Protein AF-A0A9N9FCR1-F1 (afdb_monomer_lite)

Sequence (102 aa):
MQITNCYILNVRKIVNKKIKFETTISVAKTNIQVAIKEGVMSELTEIYTSLSISNPEYYKPRGHPSKHLKSLAEKSNVQQISSSSKTCSYCLEKGHNIRECK

Radius of gyration: 29.65 Å; chains: 1; bounding box: 46×60×70 Å

Structure (mmCIF, N/CA/C/O backbone):
data_AF-A0A9N9FCR1-F1
#
_entry.id   AF-A0A9N9FCR1-F1
#
loop_
_atom_site.group_PDB
_atom_site.id
_atom_site.type_symbol
_atom_site.label_atom_id
_atom_site.label_alt_id
_atom_site.label_comp_id
_atom_site.label_asym_id
_atom_site.label_entity_id
_atom_site.label_seq_id
_atom_site.pdbx_PDB_ins_code
_atom_site.Cartn_x
_atom_site.Cartn_y
_atom_site.Cartn_z
_atom_site.occupancy
_atom_site.B_iso_or_equiv
_atom_site.auth_seq_id
_atom_site.auth_comp_id
_atom_site.auth_asym_id
_atom_site.auth_atom_id
_atom_site.pdbx_PDB_model_num
ATOM 1 N N . MET A 1 1 ? 9.702 -18.249 -35.690 1.00 54.41 1 MET A N 1
ATOM 2 C CA . MET A 1 1 ? 8.761 -17.261 -35.108 1.00 54.41 1 MET A CA 1
ATOM 3 C C . MET A 1 1 ? 8.280 -17.699 -33.709 1.00 54.41 1 MET A C 1
ATOM 5 O O . MET A 1 1 ? 7.093 -17.888 -33.502 1.00 54.41 1 MET A O 1
ATOM 9 N N . GLN A 1 2 ? 9.187 -17.912 -32.743 1.00 63.16 2 GLN A N 1
ATOM 10 C CA . GLN A 1 2 ? 8.843 -18.400 -31.383 1.00 63.16 2 GLN A CA 1
ATOM 11 C C . GLN A 1 2 ? 9.426 -17.525 -30.252 1.00 63.16 2 GLN A C 1
ATOM 13 O O . GLN A 1 2 ? 8.857 -17.447 -29.166 1.00 63.16 2 GLN A O 1
ATOM 18 N N . ILE A 1 3 ? 10.520 -16.806 -30.521 1.00 61.88 3 ILE A N 1
ATOM 19 C CA . ILE A 1 3 ? 11.262 -16.003 -29.533 1.00 61.88 3 ILE A CA 1
ATOM 20 C C . ILE A 1 3 ? 10.425 -14.829 -28.997 1.00 61.88 3 ILE A C 1
ATOM 22 O O . ILE A 1 3 ? 10.406 -14.578 -27.794 1.00 61.88 3 ILE A O 1
ATOM 26 N N . THR A 1 4 ? 9.670 -14.153 -29.867 1.00 64.62 4 THR A N 1
ATOM 27 C CA . THR A 1 4 ? 8.798 -13.025 -29.500 1.00 64.62 4 THR A CA 1
ATOM 28 C C . THR A 1 4 ? 7.707 -13.425 -28.509 1.00 64.62 4 THR A C 1
ATOM 30 O O . THR A 1 4 ? 7.418 -12.677 -27.581 1.00 64.62 4 THR A O 1
ATOM 33 N N . ASN A 1 5 ? 7.148 -14.629 -28.643 1.00 74.94 5 ASN A N 1
ATOM 34 C CA . ASN A 1 5 ? 6.089 -15.109 -27.756 1.00 74.94 5 ASN A CA 1
ATOM 35 C C . ASN A 1 5 ? 6.642 -15.470 -26.362 1.00 74.94 5 ASN A C 1
ATOM 37 O O . ASN A 1 5 ? 6.063 -15.098 -25.343 1.00 74.94 5 ASN A O 1
ATOM 41 N N . CYS A 1 6 ? 7.822 -16.100 -26.305 1.00 76.88 6 CYS A N 1
ATOM 42 C CA . CYS A 1 6 ? 8.521 -16.392 -25.048 1.00 76.88 6 CYS A CA 1
ATOM 43 C C . CYS A 1 6 ? 8.880 -15.108 -24.273 1.00 76.88 6 CYS A C 1
ATOM 45 O O . CYS A 1 6 ? 8.637 -15.011 -23.067 1.00 76.88 6 CYS A O 1
ATOM 47 N N . TYR A 1 7 ? 9.382 -14.085 -24.975 1.00 84.12 7 TYR A N 1
ATOM 48 C CA . TYR A 1 7 ? 9.692 -12.784 -24.379 1.00 84.12 7 TYR A CA 1
ATOM 49 C C . TYR A 1 7 ? 8.447 -12.114 -23.775 1.00 84.12 7 TYR A C 1
ATOM 51 O O . TYR A 1 7 ? 8.468 -11.706 -22.613 1.00 84.12 7 TYR A O 1
ATOM 59 N N . ILE A 1 8 ? 7.334 -12.076 -24.517 1.00 90.06 8 ILE A N 1
ATOM 60 C CA . ILE A 1 8 ? 6.069 -11.489 -24.046 1.00 90.06 8 ILE A CA 1
ATOM 61 C C . ILE A 1 8 ? 5.542 -12.217 -22.800 1.00 90.06 8 ILE A C 1
ATOM 63 O O . ILE A 1 8 ? 5.100 -11.570 -21.846 1.00 90.06 8 ILE A O 1
ATOM 67 N N . LEU A 1 9 ? 5.614 -13.551 -22.768 1.00 89.94 9 LEU A N 1
ATOM 68 C CA . LEU A 1 9 ? 5.181 -14.343 -21.612 1.00 89.94 9 LEU A CA 1
ATOM 69 C C . LEU A 1 9 ? 6.030 -14.058 -20.363 1.00 89.94 9 LEU A C 1
ATOM 71 O O . LEU A 1 9 ? 5.476 -13.912 -19.270 1.00 89.94 9 LEU A O 1
ATOM 75 N N . ASN A 1 10 ? 7.349 -13.912 -20.515 1.00 91.81 10 ASN A N 1
ATOM 76 C CA . ASN A 1 10 ? 8.239 -13.555 -19.407 1.00 91.81 10 ASN A CA 1
ATOM 77 C C . ASN A 1 10 ? 7.958 -12.147 -18.870 1.00 91.81 10 ASN A C 1
ATOM 79 O O . ASN A 1 10 ? 7.835 -11.972 -17.655 1.00 91.81 10 ASN A O 1
ATOM 83 N N . VAL A 1 11 ? 7.779 -11.162 -19.756 1.00 90.56 11 VAL A N 1
ATOM 84 C CA . VAL A 1 11 ? 7.414 -9.792 -19.362 1.00 90.56 11 VAL A CA 1
ATOM 85 C C . VAL A 1 11 ? 6.084 -9.790 -18.606 1.00 90.56 11 VAL A C 1
ATOM 87 O O . VAL A 1 11 ? 5.998 -9.231 -17.511 1.00 90.56 11 VAL A O 1
ATOM 90 N N . ARG A 1 12 ? 5.064 -10.492 -19.117 1.00 94.69 12 ARG A N 1
ATOM 91 C CA . ARG A 1 12 ? 3.758 -10.615 -18.450 1.00 94.69 12 ARG A CA 1
ATOM 92 C C . ARG A 1 12 ? 3.885 -11.238 -17.058 1.00 94.69 12 ARG A C 1
ATOM 94 O O . ARG A 1 12 ? 3.268 -10.754 -16.113 1.00 94.69 12 ARG A O 1
ATOM 101 N N . LYS A 1 13 ? 4.703 -12.282 -16.906 1.00 94.88 13 LYS A N 1
ATOM 102 C CA . LYS A 1 13 ? 4.934 -12.942 -15.612 1.00 94.88 13 LYS A CA 1
ATOM 103 C C . LYS A 1 13 ? 5.562 -11.991 -14.586 1.00 94.88 13 LYS A C 1
ATOM 105 O O . LYS A 1 13 ? 5.141 -11.987 -13.429 1.00 94.88 13 LYS A O 1
ATOM 110 N N . ILE A 1 14 ? 6.527 -11.172 -15.007 1.00 96.06 14 ILE A N 1
ATOM 111 C CA . ILE A 1 14 ? 7.179 -10.169 -14.148 1.00 96.06 14 ILE A CA 1
ATOM 112 C C . ILE A 1 14 ? 6.179 -9.089 -13.726 1.00 96.06 14 ILE A C 1
ATOM 114 O O . ILE A 1 14 ? 6.057 -8.804 -12.533 1.00 96.06 14 ILE A O 1
ATOM 118 N N . VAL A 1 15 ? 5.425 -8.537 -14.680 1.00 96.06 15 VAL A N 1
ATOM 119 C CA . VAL A 1 15 ? 4.409 -7.508 -14.411 1.00 96.06 15 VAL A CA 1
ATOM 120 C C . VAL A 1 15 ? 3.343 -8.036 -13.452 1.00 96.06 15 VAL A C 1
ATOM 122 O O . VAL A 1 15 ? 3.062 -7.393 -12.444 1.00 96.06 15 VAL A O 1
ATOM 125 N N . ASN A 1 16 ? 2.826 -9.245 -13.679 1.00 96.06 16 ASN A N 1
ATOM 126 C CA . ASN A 1 16 ? 1.828 -9.855 -12.798 1.00 96.06 16 ASN A CA 1
ATOM 127 C C . ASN A 1 16 ? 2.354 -10.056 -11.371 1.00 96.06 16 ASN A C 1
ATOM 129 O O . ASN A 1 16 ? 1.627 -9.824 -10.404 1.00 96.06 16 ASN A O 1
ATOM 133 N N . LYS A 1 17 ? 3.623 -10.461 -11.218 1.00 96.62 17 LYS A N 1
ATOM 134 C CA . LYS A 1 17 ? 4.250 -10.596 -9.896 1.00 96.62 17 LYS A CA 1
ATOM 135 C C . LYS A 1 17 ? 4.358 -9.242 -9.189 1.00 96.62 17 LYS A C 1
ATOM 137 O O . LYS A 1 17 ? 4.071 -9.173 -7.995 1.00 96.62 17 LYS A O 1
ATOM 142 N N . LYS A 1 18 ? 4.734 -8.186 -9.918 1.00 96.31 18 LYS A N 1
ATOM 143 C CA . LYS A 1 18 ? 4.811 -6.819 -9.385 1.00 96.31 18 LYS A CA 1
ATOM 144 C C . LYS A 1 18 ? 3.438 -6.315 -8.937 1.00 96.31 18 LYS A C 1
ATOM 146 O O . LYS A 1 18 ? 3.311 -5.896 -7.793 1.00 96.31 18 LYS A O 1
ATOM 151 N N . ILE A 1 19 ? 2.419 -6.450 -9.789 1.00 96.06 19 ILE A N 1
ATOM 152 C CA . ILE A 1 19 ? 1.039 -6.056 -9.469 1.00 96.06 19 ILE A CA 1
ATOM 153 C C . ILE A 1 19 ? 0.570 -6.773 -8.203 1.00 96.06 19 ILE A C 1
ATOM 155 O O . ILE A 1 19 ? 0.136 -6.121 -7.262 1.00 96.06 19 ILE A O 1
ATOM 159 N N . LYS A 1 20 ? 0.732 -8.103 -8.129 1.00 96.56 20 LYS A N 1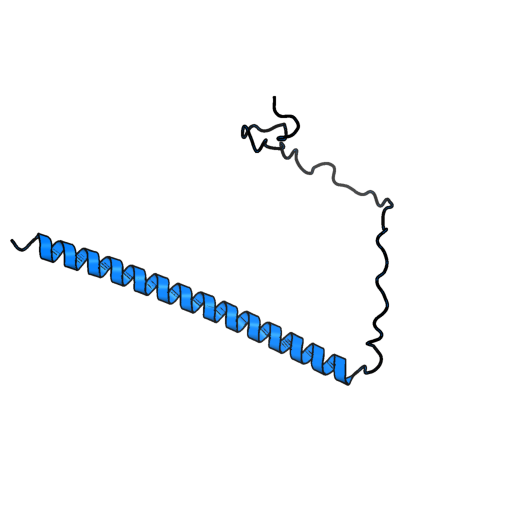
ATOM 160 C CA . LYS A 1 20 ? 0.328 -8.882 -6.949 1.00 96.56 20 LYS A CA 1
ATOM 161 C C . LYS A 1 20 ? 0.987 -8.364 -5.669 1.00 96.56 20 LYS A C 1
ATOM 163 O O . LYS A 1 20 ? 0.317 -8.238 -4.652 1.00 96.56 20 LYS A O 1
ATOM 168 N N . PHE A 1 21 ? 2.285 -8.073 -5.712 1.00 96.44 21 PHE A N 1
ATOM 169 C CA . PHE A 1 21 ? 3.015 -7.552 -4.558 1.00 96.44 21 PHE A CA 1
ATOM 170 C C . PHE A 1 21 ? 2.511 -6.168 -4.127 1.00 96.44 21 PHE A C 1
ATOM 172 O O . PHE A 1 21 ? 2.226 -5.965 -2.948 1.00 96.44 21 PHE A O 1
ATOM 179 N N . GLU A 1 22 ? 2.348 -5.244 -5.075 1.00 95.12 22 GLU A N 1
ATOM 180 C CA . GLU A 1 22 ? 1.834 -3.897 -4.801 1.00 95.12 22 GLU A CA 1
ATOM 181 C C . GLU A 1 22 ? 0.409 -3.940 -4.232 1.00 95.12 22 GLU A C 1
ATOM 183 O O . GLU A 1 22 ? 0.125 -3.261 -3.243 1.00 95.12 22 GLU A O 1
ATOM 188 N N . THR A 1 23 ? -0.465 -4.793 -4.779 1.00 97.06 23 THR A N 1
ATOM 189 C CA . THR A 1 23 ? -1.819 -5.006 -4.250 1.00 97.06 23 THR A CA 1
ATOM 190 C C . THR A 1 23 ? -1.783 -5.534 -2.817 1.00 97.06 23 THR A C 1
ATOM 192 O O . THR A 1 23 ? -2.466 -4.984 -1.955 1.00 97.06 23 THR A O 1
ATOM 195 N N . THR A 1 24 ? -0.961 -6.548 -2.525 1.00 95.56 24 THR A N 1
ATOM 196 C CA . THR A 1 24 ? -0.849 -7.100 -1.165 1.00 95.56 24 THR A CA 1
ATOM 197 C C . THR A 1 24 ? -0.375 -6.050 -0.160 1.00 95.56 24 THR A C 1
ATOM 199 O O . THR A 1 24 ? -0.937 -5.954 0.929 1.00 95.56 24 THR A O 1
ATOM 202 N N . ILE A 1 25 ? 0.622 -5.232 -0.515 1.00 96.19 25 ILE A N 1
ATOM 203 C CA . ILE A 1 25 ? 1.097 -4.146 0.357 1.00 96.19 25 ILE A CA 1
ATOM 204 C C . ILE A 1 25 ? 0.009 -3.099 0.577 1.00 96.19 25 ILE A C 1
ATOM 206 O O . ILE A 1 25 ? -0.175 -2.640 1.704 1.00 96.19 25 ILE A O 1
ATOM 210 N N . SER A 1 26 ? -0.706 -2.720 -0.484 1.00 95.12 26 SER A N 1
ATOM 211 C CA . SER A 1 26 ? -1.794 -1.747 -0.398 1.00 95.12 26 SER A CA 1
ATOM 212 C C . SER A 1 26 ? -2.866 -2.210 0.593 1.00 95.12 26 SER A C 1
ATOM 214 O O . SER A 1 26 ? -3.186 -1.473 1.525 1.00 95.12 26 SER A O 1
ATOM 216 N N . VAL A 1 27 ? -3.312 -3.465 0.473 1.00 94.88 27 VAL A N 1
ATOM 217 C CA . VAL A 1 27 ? -4.290 -4.078 1.386 1.00 94.88 27 VAL A CA 1
ATOM 218 C C . VAL A 1 27 ? -3.753 -4.173 2.817 1.00 94.88 27 VAL A C 1
ATOM 220 O O . VAL A 1 27 ? -4.451 -3.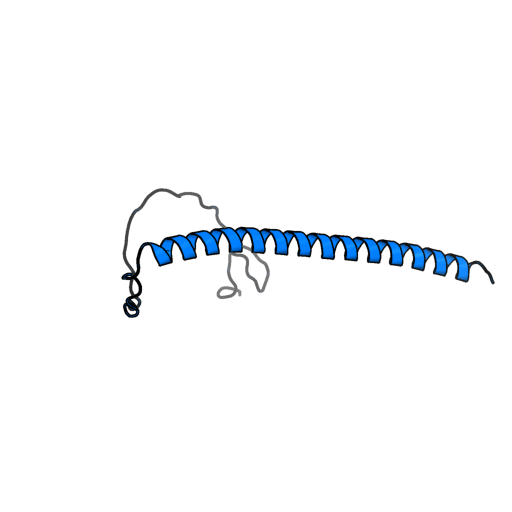833 3.770 1.00 94.88 27 VAL A O 1
ATOM 223 N N . ALA A 1 28 ? -2.498 -4.591 3.005 1.00 93.75 28 ALA A N 1
ATOM 224 C CA . ALA A 1 28 ? -1.901 -4.658 4.339 1.00 93.75 28 ALA A CA 1
ATOM 225 C C . ALA A 1 28 ? -1.861 -3.275 5.011 1.00 93.75 28 ALA A C 1
ATOM 227 O O . ALA A 1 28 ? -2.221 -3.135 6.180 1.00 93.75 28 ALA A O 1
ATOM 228 N N . LYS A 1 29 ? -1.491 -2.232 4.259 1.00 95.00 29 LYS A N 1
ATOM 229 C CA . LYS A 1 29 ? -1.462 -0.850 4.746 1.00 95.00 29 LYS A CA 1
ATOM 230 C C . LYS A 1 29 ? -2.853 -0.362 5.146 1.00 95.00 29 LYS A C 1
ATOM 232 O O . LYS A 1 29 ? -2.982 0.257 6.201 1.00 95.00 29 LYS A O 1
ATOM 237 N N . THR A 1 30 ? -3.879 -0.637 4.339 1.00 92.81 30 THR A N 1
ATOM 238 C CA . THR A 1 30 ? -5.257 -0.253 4.681 1.00 92.81 30 THR A CA 1
ATOM 239 C C . THR A 1 30 ? -5.750 -0.992 5.915 1.00 92.81 30 THR A C 1
ATOM 241 O O . THR A 1 30 ? -6.328 -0.360 6.790 1.00 92.81 30 THR A O 1
ATOM 244 N N . ASN A 1 31 ? -5.456 -2.288 6.048 1.00 88.81 31 ASN A N 1
ATOM 245 C CA . ASN A 1 31 ? -5.873 -3.075 7.211 1.00 88.81 31 ASN A CA 1
ATOM 246 C C . ASN A 1 31 ? -5.232 -2.561 8.507 1.00 88.81 31 ASN A C 1
ATOM 248 O O . ASN A 1 31 ? -5.917 -2.428 9.515 1.00 88.81 31 ASN A O 1
ATOM 252 N N . ILE A 1 32 ? -3.945 -2.193 8.471 1.00 91.12 32 ILE A N 1
ATOM 253 C CA . ILE A 1 32 ? -3.262 -1.568 9.616 1.00 91.12 32 ILE A CA 1
ATOM 254 C C . ILE A 1 32 ? -3.902 -0.214 9.954 1.00 91.12 32 ILE A C 1
ATOM 256 O O . ILE A 1 32 ? -4.161 0.072 11.119 1.00 91.12 32 ILE A O 1
ATOM 260 N N . GLN A 1 33 ? -4.192 0.618 8.949 1.00 85.00 33 GLN A N 1
ATOM 261 C CA . GLN A 1 33 ? -4.850 1.911 9.166 1.00 85.00 33 GLN A CA 1
ATOM 262 C C . GLN A 1 33 ? -6.255 1.766 9.765 1.00 85.00 33 GLN A C 1
ATOM 264 O O . GLN A 1 33 ? -6.632 2.582 10.604 1.00 85.00 33 GLN A O 1
ATOM 269 N N . VAL A 1 34 ? -7.017 0.755 9.340 1.00 88.50 34 VAL A N 1
ATOM 270 C CA . VAL A 1 34 ? -8.341 0.437 9.889 1.00 88.50 34 VAL A CA 1
ATOM 271 C C . VAL A 1 34 ? -8.213 -0.026 11.337 1.00 88.50 34 VAL A C 1
ATOM 273 O O . VAL A 1 34 ? -8.823 0.594 12.198 1.00 88.50 34 VAL A O 1
ATOM 276 N N . ALA A 1 35 ? -7.340 -0.993 11.629 1.00 85.00 35 ALA A N 1
ATOM 277 C CA . ALA A 1 35 ? -7.134 -1.496 12.989 1.00 85.00 35 ALA A CA 1
ATOM 278 C C . ALA A 1 35 ? -6.699 -0.392 13.973 1.00 85.00 35 ALA A C 1
ATOM 280 O O . ALA A 1 35 ? -7.204 -0.323 15.090 1.00 85.00 35 ALA A O 1
ATOM 281 N N . ILE A 1 36 ? -5.809 0.517 13.550 1.00 85.94 36 ILE A N 1
ATOM 282 C CA . ILE A 1 36 ? -5.405 1.676 14.364 1.00 85.94 36 ILE A CA 1
ATOM 283 C C . ILE A 1 36 ? -6.599 2.603 14.619 1.00 85.94 36 ILE A C 1
ATOM 285 O O . ILE A 1 36 ? -6.811 3.035 15.749 1.00 85.94 36 ILE A O 1
ATOM 289 N N . LYS A 1 37 ? -7.388 2.922 13.584 1.00 89.25 37 LYS A N 1
ATOM 290 C CA . LYS A 1 37 ? -8.568 3.784 13.736 1.00 89.25 37 LYS A CA 1
ATOM 291 C C . LYS A 1 37 ? -9.629 3.148 14.627 1.00 89.25 37 LYS A C 1
ATOM 293 O O . LYS A 1 37 ? -10.199 3.858 15.443 1.00 89.25 37 LYS A O 1
ATOM 298 N N . GLU A 1 38 ? -9.888 1.853 14.483 1.00 84.56 38 GLU A N 1
ATOM 299 C CA . GLU A 1 38 ? -10.857 1.115 15.297 1.00 84.56 38 GLU A CA 1
ATOM 300 C C . GLU A 1 38 ? -10.416 1.025 16.760 1.00 84.56 38 GLU A C 1
ATOM 302 O O . GLU A 1 38 ? -11.229 1.292 17.641 1.00 84.56 38 GLU A O 1
ATOM 307 N N . GLY A 1 39 ? -9.134 0.755 17.033 1.00 79.00 39 GLY A N 1
ATOM 308 C CA . GLY A 1 39 ? -8.592 0.760 18.397 1.00 79.00 39 GLY A CA 1
ATOM 309 C C . GLY A 1 39 ? -8.708 2.129 19.074 1.00 79.00 39 GLY A C 1
ATOM 310 O O . GLY A 1 39 ? -9.233 2.233 20.180 1.00 79.00 39 GLY A O 1
ATOM 311 N N . VAL A 1 40 ? -8.323 3.200 18.373 1.00 77.12 40 VAL A N 1
ATOM 312 C CA . VAL A 1 40 ? -8.449 4.578 18.884 1.00 77.12 40 VAL A CA 1
ATOM 313 C C . VAL A 1 40 ? -9.918 4.989 19.042 1.00 77.12 40 VAL A C 1
ATOM 315 O O . VAL A 1 40 ? -10.270 5.673 20.000 1.00 77.12 40 VAL A O 1
ATOM 318 N N . MET A 1 41 ? -10.796 4.571 18.125 1.00 74.50 41 MET A N 1
ATOM 319 C CA . MET A 1 41 ? -12.232 4.840 18.223 1.00 74.50 41 MET A CA 1
ATOM 320 C C . MET A 1 41 ? -12.861 4.098 19.404 1.00 74.50 41 MET A C 1
ATOM 322 O O . MET A 1 41 ? -13.696 4.678 20.091 1.00 74.50 41 MET A O 1
ATOM 326 N N . SER A 1 42 ? -12.454 2.854 19.663 1.00 74.44 42 SER A N 1
ATOM 327 C CA . SER A 1 42 ? -12.898 2.056 20.811 1.00 74.44 42 SER A CA 1
ATOM 328 C C . SER A 1 42 ? -12.541 2.744 22.128 1.00 74.44 42 SER A C 1
ATOM 330 O O . SER A 1 42 ? -13.431 2.995 22.937 1.00 74.44 42 SER A O 1
ATOM 332 N N . GLU A 1 43 ? -11.274 3.131 22.306 1.00 73.81 43 GLU A N 1
ATOM 333 C CA . GLU A 1 43 ? -10.811 3.838 23.509 1.00 73.81 43 GLU A CA 1
ATOM 334 C C . GLU A 1 43 ? -11.528 5.183 23.690 1.00 73.81 43 GLU A C 1
ATOM 336 O O . GLU A 1 43 ? -12.026 5.488 24.774 1.00 73.81 43 GLU A O 1
ATOM 341 N N . LEU A 1 44 ? -11.651 5.983 22.625 1.00 74.75 44 LEU A N 1
ATOM 342 C CA . LEU A 1 44 ? -12.361 7.263 22.697 1.00 74.75 44 LEU A CA 1
ATOM 343 C C . LEU A 1 44 ? -13.855 7.090 22.981 1.00 74.75 44 LEU A C 1
ATOM 345 O O . LEU A 1 44 ? -14.422 7.902 23.708 1.00 74.75 44 LEU A O 1
ATOM 349 N N . THR A 1 45 ? -14.498 6.055 22.441 1.00 76.12 45 THR A N 1
ATOM 350 C CA . THR A 1 45 ? -15.922 5.776 22.682 1.00 76.12 45 THR A CA 1
ATOM 351 C C . THR A 1 45 ? -16.146 5.326 24.121 1.00 76.12 45 THR A C 1
ATOM 353 O O . THR A 1 45 ? -17.094 5.782 24.758 1.00 76.12 45 THR A O 1
ATOM 356 N N . GLU A 1 46 ? -15.266 4.489 24.667 1.00 78.94 46 GLU A N 1
ATOM 357 C CA . GLU A 1 46 ? -15.317 4.054 26.066 1.00 78.94 46 GLU A CA 1
ATOM 358 C C . GLU A 1 46 ? -15.108 5.234 27.031 1.00 78.94 46 GLU A C 1
ATOM 360 O O . GLU A 1 46 ? -15.891 5.430 27.969 1.00 78.94 46 GLU A O 1
ATOM 365 N N . ILE A 1 47 ? -14.131 6.101 26.748 1.00 78.69 47 ILE A N 1
ATOM 366 C CA . ILE A 1 47 ? -13.899 7.33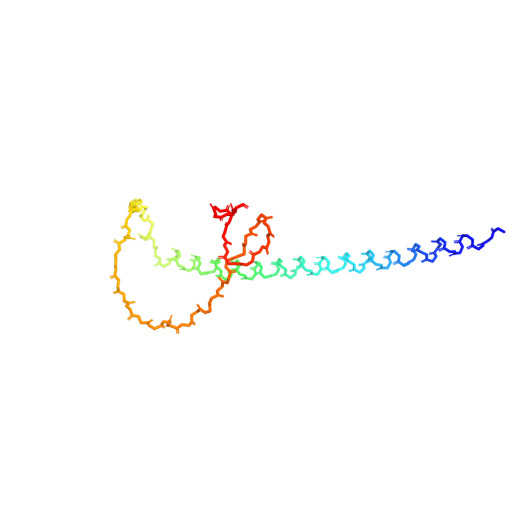9 27.509 1.00 78.69 47 ILE A CA 1
ATOM 367 C C . ILE A 1 47 ? -15.100 8.288 27.390 1.00 78.69 47 ILE A C 1
ATOM 369 O O . ILE A 1 47 ? -15.569 8.832 28.388 1.00 78.69 47 ILE A O 1
ATOM 373 N N . TYR A 1 48 ? -15.643 8.484 26.188 1.00 77.44 48 TYR A N 1
ATOM 374 C CA . TYR A 1 48 ? -16.782 9.377 25.977 1.00 77.44 48 TYR A CA 1
ATOM 375 C C . TYR A 1 48 ? -18.047 8.864 26.676 1.00 77.44 48 TYR A C 1
ATOM 377 O O . TYR A 1 48 ? -18.776 9.642 27.291 1.00 77.44 48 TYR A O 1
ATOM 385 N N . THR A 1 49 ? -18.291 7.554 26.632 1.00 78.12 49 THR A N 1
ATOM 386 C CA . THR A 1 49 ? -19.456 6.922 27.266 1.00 78.12 49 THR A CA 1
ATOM 387 C C . THR A 1 49 ? -19.347 6.974 28.789 1.00 78.12 49 THR A C 1
ATOM 389 O O . THR A 1 49 ? -20.300 7.378 29.456 1.00 78.12 49 THR A O 1
ATOM 392 N N . SER A 1 50 ? -18.175 6.658 29.350 1.00 74.44 50 SER A N 1
ATOM 393 C CA . SER A 1 50 ? -17.932 6.757 30.796 1.00 74.44 50 SER A CA 1
ATOM 394 C C . SER A 1 50 ? -18.050 8.197 31.310 1.00 74.44 50 SER A C 1
ATOM 396 O O . SER A 1 50 ? -18.683 8.432 32.343 1.00 74.44 50 SER A O 1
ATOM 398 N N . LEU A 1 51 ? -17.539 9.183 30.567 1.00 69.38 51 LEU A N 1
ATOM 399 C CA . LEU A 1 51 ? -17.652 10.598 30.931 1.00 69.38 51 LEU A CA 1
ATOM 400 C C . LEU A 1 51 ? -19.096 11.119 30.826 1.00 69.38 51 LEU A C 1
ATOM 402 O O . LEU A 1 51 ? -19.538 11.879 31.687 1.00 69.38 51 LEU A O 1
ATO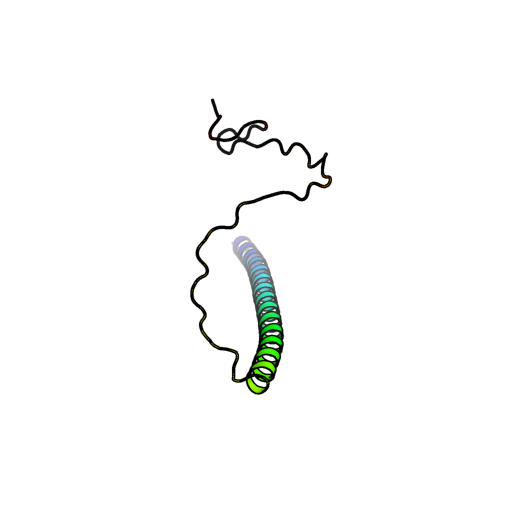M 406 N N . SER A 1 52 ? -19.847 10.676 29.812 1.00 63.41 52 SER A N 1
ATOM 407 C CA . SER A 1 52 ? -21.246 11.075 29.591 1.00 63.41 52 SER A CA 1
ATOM 408 C C . SER A 1 52 ? -22.192 10.550 30.674 1.00 63.41 52 SER A C 1
ATOM 410 O O . SER A 1 52 ? -23.125 11.249 31.059 1.00 63.41 52 SER A O 1
ATOM 412 N N . ILE A 1 53 ? -21.941 9.347 31.203 1.00 64.12 53 ILE A N 1
ATOM 413 C CA . ILE A 1 53 ? -22.727 8.771 32.310 1.00 64.12 53 ILE A CA 1
ATOM 414 C C . ILE A 1 53 ? -22.401 9.472 33.640 1.00 64.12 53 ILE A C 1
ATOM 416 O O . ILE A 1 53 ? -23.265 9.602 34.504 1.00 64.12 53 ILE A O 1
ATOM 420 N N . SER A 1 54 ? -21.166 9.957 33.794 1.00 62.75 54 SER A N 1
ATOM 421 C CA . SER A 1 54 ? -20.678 10.535 35.052 1.00 62.75 54 SER A CA 1
ATOM 422 C C . SER A 1 54 ? -21.028 12.015 35.243 1.00 62.75 54 SER A C 1
ATOM 424 O O . SER A 1 54 ? -20.935 12.510 36.365 1.00 62.75 54 SER A O 1
ATOM 426 N N . ASN A 1 55 ? -21.387 12.753 34.182 1.00 57.09 55 ASN A N 1
ATOM 427 C CA . ASN A 1 55 ? -21.587 14.204 34.272 1.00 57.09 55 ASN A CA 1
ATOM 428 C C . ASN A 1 55 ? -22.674 14.745 33.312 1.00 57.09 55 ASN A C 1
ATOM 430 O O . ASN A 1 55 ? -22.350 15.245 32.230 1.00 57.09 55 ASN A O 1
ATOM 434 N N . PRO A 1 56 ? -23.966 14.703 33.693 1.00 56.34 56 PRO A N 1
ATOM 435 C CA . PRO A 1 56 ? -25.064 15.169 32.840 1.00 56.34 56 PRO A CA 1
ATOM 436 C C . PRO A 1 56 ? -25.162 16.703 32.704 1.00 56.34 56 PRO A C 1
ATOM 438 O O . PRO A 1 56 ? -25.914 17.190 31.863 1.00 56.34 56 PRO A O 1
ATOM 441 N N . GLU A 1 57 ? -24.416 17.492 33.488 1.00 54.75 57 GLU A N 1
ATOM 442 C CA . GLU A 1 57 ? -24.571 18.959 33.548 1.00 54.75 57 GLU A CA 1
ATOM 443 C C . GLU A 1 57 ? -23.602 19.772 32.668 1.00 54.75 57 GLU A C 1
ATOM 445 O O . GLU A 1 57 ? -23.692 21.004 32.628 1.00 54.75 57 GLU A O 1
ATOM 450 N N . TYR A 1 58 ? -22.670 19.142 31.944 1.00 54.25 58 TYR A N 1
ATOM 451 C CA . TYR A 1 58 ? -21.560 19.898 31.342 1.00 54.25 58 TYR A CA 1
ATOM 452 C C . TYR A 1 58 ? -21.795 20.437 29.919 1.00 54.25 58 TYR A C 1
ATOM 454 O O . TYR A 1 58 ? -20.958 21.184 29.411 1.00 54.25 58 TYR A O 1
ATOM 462 N N . TYR A 1 59 ? -22.926 20.151 29.264 1.00 55.09 59 TYR A N 1
ATOM 463 C CA . TYR A 1 59 ? -23.228 20.736 27.948 1.00 55.09 59 TYR A CA 1
ATOM 464 C C . TYR A 1 59 ? -24.066 22.018 28.065 1.00 55.09 59 TYR A C 1
ATOM 466 O O . TYR A 1 59 ? -25.243 22.071 27.719 1.00 55.09 59 TYR A O 1
ATOM 474 N N . LYS A 1 60 ? -23.431 23.099 28.531 1.00 58.66 60 LYS A N 1
ATOM 475 C CA . LYS A 1 60 ? -23.896 24.465 28.243 1.00 58.66 60 LYS A CA 1
ATOM 476 C C . LYS A 1 60 ? -23.098 24.978 27.042 1.00 58.66 60 LYS A C 1
ATOM 478 O O . LYS A 1 60 ? -21.893 25.177 27.205 1.00 58.66 60 LYS A O 1
ATOM 483 N N . PRO A 1 61 ? -23.699 25.231 25.863 1.00 50.06 61 PRO A N 1
ATOM 484 C CA . PRO A 1 61 ? -22.984 25.894 24.780 1.00 50.06 61 PRO A CA 1
ATOM 485 C C . PRO A 1 61 ? -22.711 27.336 25.217 1.00 50.06 61 PRO A C 1
ATOM 487 O O . PRO A 1 61 ? -23.563 28.218 25.119 1.00 50.06 61 PRO A O 1
ATOM 490 N N . ARG A 1 62 ? -21.528 27.573 25.787 1.00 46.25 62 ARG A N 1
ATOM 491 C CA . ARG A 1 62 ? -21.054 28.924 26.081 1.00 46.25 62 ARG A CA 1
ATOM 492 C C . ARG A 1 62 ? -20.511 29.514 24.786 1.00 46.25 62 ARG A C 1
ATOM 494 O O . ARG A 1 62 ? -19.685 28.900 24.118 1.00 46.25 62 ARG A O 1
ATOM 501 N N . GLY A 1 63 ? -21.048 30.680 24.436 1.00 55.94 63 GLY A N 1
ATOM 502 C CA . GLY A 1 63 ? -20.784 31.397 23.195 1.00 55.94 63 GLY A CA 1
ATOM 503 C C . GLY A 1 63 ? -19.302 31.637 22.901 1.00 55.94 63 GLY A C 1
ATOM 504 O O . GLY A 1 63 ? -18.436 31.551 23.767 1.00 55.94 63 GLY A O 1
ATOM 505 N N . HIS A 1 64 ? -19.040 31.949 21.635 1.00 59.44 64 HIS A N 1
ATOM 506 C CA . HIS A 1 64 ? -17.722 32.229 21.077 1.00 59.44 64 HIS A CA 1
ATOM 507 C C . HIS A 1 64 ? -16.971 33.301 21.892 1.00 59.44 64 HIS A C 1
ATOM 509 O O . HIS A 1 64 ? -17.403 34.456 21.912 1.00 59.44 64 HIS A O 1
ATOM 515 N N . PRO A 1 65 ? -15.815 32.984 22.506 1.00 54.06 65 PRO A N 1
ATOM 516 C CA . PRO A 1 65 ? -14.910 34.018 22.978 1.00 54.06 65 PRO A CA 1
ATOM 517 C C . PRO A 1 65 ? -14.285 34.679 21.748 1.00 54.06 65 PRO A C 1
ATOM 519 O O . PRO A 1 65 ? -13.569 34.036 20.976 1.00 54.06 65 PRO A O 1
ATOM 522 N N . SER A 1 66 ? -14.627 35.949 21.536 1.00 59.22 66 SER A N 1
ATOM 523 C CA . SER A 1 66 ? -14.126 36.761 20.431 1.00 59.22 66 SER A CA 1
ATOM 524 C C . SER A 1 66 ? -12.604 36.921 20.496 1.00 59.22 66 SER A C 1
ATOM 526 O O . SER A 1 66 ? -11.998 37.026 21.562 1.00 59.22 66 SER A O 1
ATOM 528 N N . LYS A 1 67 ? -12.003 36.930 19.306 1.00 59.22 67 LYS A N 1
ATOM 529 C CA . LYS A 1 67 ? -10.57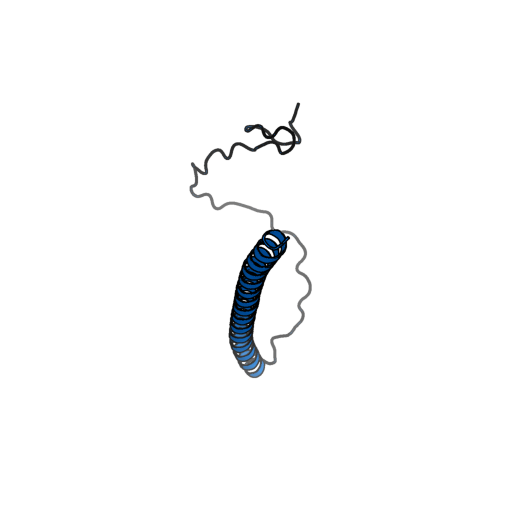6 37.039 19.001 1.00 59.22 67 LYS A CA 1
ATOM 530 C C . LYS A 1 67 ? -9.953 38.263 19.678 1.00 59.22 67 LYS A C 1
ATOM 532 O O . LYS A 1 67 ? -10.201 39.361 19.212 1.00 59.22 67 LYS A O 1
ATOM 537 N N . HIS A 1 68 ? -9.092 38.088 20.676 1.00 55.69 68 HIS A N 1
ATOM 538 C CA . HIS A 1 68 ? -7.913 38.941 20.890 1.00 55.69 68 HIS A CA 1
ATOM 539 C C . HIS A 1 68 ? -7.065 38.377 22.038 1.00 55.69 68 HIS A C 1
ATOM 541 O O . HIS A 1 68 ? -7.390 38.556 23.205 1.00 55.69 68 HIS A O 1
ATOM 547 N N . LEU A 1 69 ? -5.935 37.743 21.715 1.00 41.97 69 LEU A N 1
ATOM 548 C CA . LEU A 1 69 ? -4.833 37.626 22.667 1.00 41.97 69 LEU A CA 1
ATOM 549 C C . LEU A 1 69 ? -3.539 38.037 21.963 1.00 41.97 69 LEU A C 1
ATOM 551 O O . LEU A 1 69 ? -2.935 37.276 21.209 1.00 41.97 69 LEU A O 1
ATOM 555 N N . LYS A 1 70 ? -3.149 39.293 22.174 1.00 45.22 70 LYS A N 1
ATOM 556 C CA . LYS A 1 70 ? -1.810 39.806 21.886 1.00 45.22 70 LYS A CA 1
ATOM 557 C C . LYS A 1 70 ? -1.318 40.524 23.136 1.00 45.22 70 LYS A C 1
ATOM 559 O O . LYS A 1 70 ? -1.833 41.596 23.420 1.00 45.22 70 LYS A O 1
ATOM 564 N N . SER A 1 71 ? -0.329 39.926 23.802 1.00 43.22 71 SER A N 1
ATOM 565 C CA . SER A 1 71 ? 0.732 40.523 24.643 1.00 43.22 71 SER A CA 1
ATOM 566 C C . SER A 1 71 ? 1.154 39.497 25.701 1.00 43.22 71 SER A C 1
ATOM 568 O O . SER A 1 71 ? 0.295 38.776 26.185 1.00 43.22 71 SER A O 1
ATOM 570 N N . LEU A 1 72 ? 2.374 39.408 26.216 1.00 43.66 72 LEU A N 1
ATOM 571 C CA . LEU A 1 72 ? 3.716 39.869 25.863 1.00 43.66 72 LEU A CA 1
ATOM 572 C C . LEU A 1 72 ? 4.596 39.288 26.990 1.00 43.66 72 LEU A C 1
ATOM 574 O O . LEU A 1 72 ? 4.242 39.431 28.153 1.00 43.66 72 LEU A O 1
ATOM 578 N N . ALA A 1 73 ? 5.744 38.722 26.617 1.00 42.97 73 ALA A N 1
ATOM 579 C CA . ALA A 1 73 ? 6.918 38.448 27.452 1.00 42.97 73 ALA A CA 1
ATOM 580 C C . ALA A 1 73 ? 6.871 37.299 28.479 1.00 42.97 73 ALA A C 1
ATOM 582 O O . ALA A 1 73 ? 6.574 37.505 29.644 1.00 42.97 73 ALA A O 1
ATOM 583 N N . GLU A 1 74 ? 7.460 36.169 28.079 1.00 37.25 74 GLU A N 1
ATOM 584 C CA . GLU A 1 74 ? 8.546 35.558 28.853 1.00 37.25 74 GLU A CA 1
ATOM 585 C C . GLU A 1 74 ? 9.730 35.300 27.910 1.00 37.25 74 GLU A C 1
ATOM 587 O O . GLU A 1 74 ? 9.673 34.511 26.969 1.00 37.25 74 GLU A O 1
ATOM 592 N N . LYS A 1 75 ? 10.795 36.079 28.115 1.00 46.00 75 LYS A N 1
ATOM 593 C CA . LYS A 1 75 ? 12.104 35.905 27.488 1.00 46.00 75 LYS A CA 1
ATOM 594 C C . LYS A 1 75 ? 12.786 34.712 28.153 1.00 46.00 75 LYS A C 1
ATOM 596 O O . LYS A 1 75 ? 13.099 34.801 29.333 1.00 46.00 75 LYS A O 1
ATOM 601 N N . SER A 1 76 ? 13.142 33.679 27.396 1.00 41.84 76 SER A N 1
ATOM 602 C CA . SER A 1 76 ? 14.380 32.941 27.665 1.00 41.84 76 SER A CA 1
ATOM 603 C C . SER A 1 76 ? 14.873 32.172 26.434 1.00 41.84 76 SER A C 1
ATOM 605 O O . SER A 1 76 ? 14.169 31.371 25.837 1.00 41.84 76 SER A O 1
ATOM 607 N N . ASN A 1 77 ? 16.115 32.495 26.064 1.00 45.62 77 ASN A N 1
ATOM 608 C CA . ASN A 1 77 ? 17.111 31.644 25.417 1.00 45.62 77 ASN A CA 1
ATOM 609 C C . ASN A 1 77 ? 16.700 30.800 24.205 1.00 45.62 77 ASN A C 1
ATOM 611 O O . ASN A 1 77 ? 16.512 29.602 24.347 1.00 45.62 77 ASN A O 1
ATOM 615 N N . VAL A 1 78 ? 16.799 31.384 23.003 1.00 42.00 78 VAL A N 1
ATOM 616 C CA . VAL A 1 78 ? 17.509 30.716 21.896 1.00 42.00 78 VAL A CA 1
ATOM 617 C C . VAL A 1 78 ? 18.216 31.762 21.021 1.00 42.00 78 VAL A C 1
ATOM 619 O O . VAL A 1 78 ? 17.744 32.166 19.959 1.00 42.00 78 VAL A O 1
ATOM 622 N N . GLN A 1 79 ? 19.380 32.230 21.468 1.00 48.25 79 GLN A N 1
ATOM 623 C CA . GLN A 1 79 ? 20.414 32.645 20.522 1.00 48.25 79 GLN A CA 1
ATOM 624 C C . GLN A 1 79 ? 20.936 31.331 19.921 1.00 48.25 79 GLN A C 1
ATOM 626 O O . GLN A 1 79 ? 21.375 30.476 20.677 1.00 48.25 79 GLN A O 1
ATOM 631 N N . GLN A 1 80 ? 20.830 31.168 18.596 1.00 51.47 80 GLN A N 1
ATOM 632 C CA . GLN A 1 80 ? 21.047 29.934 17.807 1.00 51.47 80 GLN A CA 1
ATOM 633 C C . GLN A 1 80 ? 19.798 29.093 17.482 1.00 51.47 80 GLN A C 1
ATOM 635 O O . GLN A 1 80 ? 19.745 27.899 17.751 1.00 51.47 80 GLN A O 1
ATOM 640 N N . ILE A 1 81 ? 18.832 29.659 16.756 1.00 45.44 81 ILE A N 1
ATOM 641 C CA . ILE A 1 81 ? 18.242 28.882 15.655 1.00 45.44 81 ILE A CA 1
ATOM 642 C C . ILE A 1 81 ? 18.834 29.476 14.395 1.00 45.44 81 ILE A C 1
ATOM 644 O O . ILE A 1 81 ? 18.496 30.581 13.980 1.00 45.44 81 ILE A O 1
ATOM 648 N N . SER A 1 82 ? 19.829 28.744 13.906 1.00 44.97 82 SER A N 1
ATOM 649 C CA . SER A 1 82 ? 20.399 28.768 12.569 1.00 44.97 82 SER A CA 1
ATOM 650 C C . SER A 1 82 ? 19.687 29.702 11.597 1.00 44.97 82 SER A C 1
ATOM 652 O O . SER A 1 82 ? 18.497 29.537 11.321 1.00 44.97 82 SER A O 1
ATOM 654 N N . SER A 1 83 ? 20.470 30.611 11.029 1.00 50.28 83 SER A N 1
ATOM 655 C CA . SER A 1 83 ? 20.307 31.218 9.713 1.00 50.28 83 SER A CA 1
ATOM 656 C C . SER A 1 83 ? 19.711 30.240 8.689 1.00 50.28 83 SER A C 1
ATOM 658 O O . SER A 1 83 ? 20.428 29.665 7.868 1.00 50.28 83 SER A O 1
ATOM 660 N N . SER A 1 84 ? 18.393 30.036 8.725 1.00 58.88 84 SER A N 1
ATOM 661 C CA . SER A 1 84 ? 17.663 29.439 7.620 1.00 58.88 84 SER A CA 1
ATOM 662 C C . SER A 1 84 ? 17.734 30.484 6.522 1.00 58.88 84 SER A C 1
ATOM 664 O O . SER A 1 84 ? 17.065 31.517 6.555 1.00 58.88 84 SER A O 1
ATOM 666 N N . SER A 1 85 ? 18.682 30.298 5.610 1.00 67.94 85 SER A N 1
ATOM 667 C CA . SER A 1 85 ? 18.802 31.152 4.444 1.00 67.94 85 SER A CA 1
ATOM 668 C C . SER A 1 85 ? 17.472 31.024 3.708 1.00 67.94 85 SER A C 1
ATOM 670 O O . SER A 1 85 ? 17.196 29.981 3.110 1.00 67.94 85 SER A O 1
ATOM 672 N N . LYS A 1 86 ? 16.604 32.039 3.828 1.00 79.31 86 LYS A N 1
ATOM 673 C CA . LYS A 1 86 ? 15.336 32.080 3.094 1.00 79.31 86 LYS A CA 1
ATOM 674 C C . LYS A 1 86 ? 15.683 31.817 1.635 1.00 79.31 86 LYS A C 1
ATOM 676 O O . LYS A 1 86 ? 16.602 32.439 1.116 1.00 79.31 86 LYS A O 1
ATOM 681 N N . THR A 1 87 ? 15.055 30.815 1.038 1.00 88.38 87 THR A N 1
ATOM 682 C CA . THR A 1 87 ? 15.302 30.462 -0.359 1.00 88.38 87 THR A CA 1
ATOM 683 C C . THR A 1 87 ? 14.165 31.041 -1.176 1.00 88.38 87 THR A C 1
ATOM 685 O O . THR A 1 87 ? 12.994 30.841 -0.839 1.00 88.38 87 THR A O 1
ATOM 688 N N . CYS A 1 88 ? 14.497 31.796 -2.211 1.00 91.19 88 CYS A N 1
ATOM 689 C CA . CYS A 1 88 ? 13.514 32.404 -3.080 1.00 91.19 88 CYS A CA 1
ATOM 690 C C . CYS A 1 88 ? 12.830 31.313 -3.905 1.00 91.19 88 CYS A C 1
ATOM 692 O O . CYS A 1 88 ? 13.489 30.560 -4.607 1.00 91.19 88 CYS A O 1
ATOM 694 N N . SER A 1 89 ? 11.502 31.218 -3.854 1.00 88.00 89 SER A N 1
ATOM 695 C CA . SER A 1 89 ? 10.765 30.220 -4.642 1.00 88.00 89 SER A CA 1
ATOM 696 C C . SER A 1 89 ? 10.769 30.505 -6.147 1.00 88.00 89 SER A C 1
ATOM 698 O O . SER A 1 89 ? 10.389 29.631 -6.916 1.00 88.00 89 SER A O 1
ATOM 700 N N . TYR A 1 90 ? 11.158 31.716 -6.561 1.00 89.81 90 TYR A N 1
ATOM 701 C CA . TYR A 1 90 ? 11.215 32.119 -7.965 1.00 89.81 90 TYR A CA 1
ATOM 702 C C . TYR A 1 90 ? 12.561 31.763 -8.612 1.00 89.81 90 TYR A C 1
ATOM 704 O O . TYR A 1 90 ? 12.583 31.020 -9.585 1.00 89.81 90 TYR A O 1
ATOM 712 N N . CYS A 1 91 ? 13.684 32.226 -8.046 1.00 93.31 91 CYS A N 1
ATOM 713 C CA . CYS A 1 91 ? 15.028 31.972 -8.588 1.00 93.31 91 CYS A CA 1
ATOM 714 C C . CYS A 1 91 ? 15.800 30.844 -7.880 1.00 93.31 91 CYS A C 1
ATOM 716 O O . CYS A 1 91 ? 16.904 30.507 -8.293 1.00 93.31 91 CYS A O 1
ATOM 718 N N . LEU A 1 92 ? 15.241 30.255 -6.816 1.00 86.81 92 LEU A N 1
ATOM 719 C CA . LEU A 1 92 ? 15.844 29.182 -6.007 1.00 86.81 92 LEU A CA 1
ATOM 720 C C . LEU A 1 92 ? 17.145 29.568 -5.286 1.00 86.81 92 LEU A C 1
ATOM 722 O O . LEU A 1 92 ? 17.796 28.720 -4.672 1.00 86.81 92 LEU A O 1
ATOM 726 N N . GLU A 1 93 ? 17.498 30.853 -5.291 1.00 87.44 93 GLU A N 1
ATOM 727 C CA . GLU A 1 93 ? 18.662 31.363 -4.580 1.00 87.44 93 GLU A CA 1
ATOM 728 C C . GLU A 1 93 ? 18.387 31.531 -3.086 1.00 87.44 93 GLU A C 1
ATOM 730 O O . GLU A 1 93 ? 17.296 31.906 -2.646 1.00 87.44 93 GLU A O 1
ATOM 735 N N . LYS A 1 94 ? 19.418 31.269 -2.285 1.00 89.75 94 LYS A N 1
ATOM 736 C CA . LYS A 1 94 ? 19.402 31.479 -0.838 1.00 89.75 94 LYS A CA 1
ATOM 737 C C . LYS A 1 94 ? 19.703 32.942 -0.515 1.00 89.75 94 LYS A C 1
ATOM 739 O O . LYS A 1 94 ? 20.547 33.561 -1.148 1.00 89.75 94 LYS A O 1
ATOM 744 N N . GLY A 1 95 ? 19.073 33.467 0.529 1.00 88.88 95 GLY A N 1
ATOM 745 C CA . GLY A 1 95 ? 19.341 34.795 1.083 1.00 88.88 95 GLY A CA 1
ATOM 746 C C . GLY A 1 95 ? 18.183 35.785 0.958 1.00 88.88 95 GLY A C 1
ATOM 747 O O . GLY A 1 95 ? 18.151 36.741 1.726 1.00 88.88 95 GLY A O 1
ATOM 748 N N . HIS A 1 96 ? 17.203 35.540 0.083 1.00 88.88 96 HIS A N 1
ATOM 749 C CA . HIS A 1 96 ? 16.038 36.411 -0.099 1.00 88.88 96 HIS A CA 1
ATOM 750 C C . HIS A 1 96 ? 14.7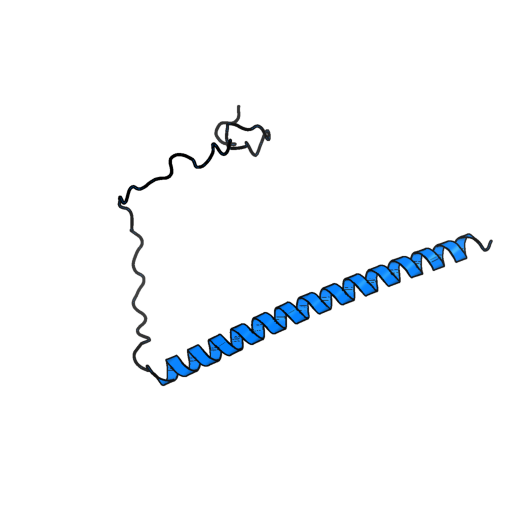44 35.609 -0.310 1.00 88.88 96 HIS A C 1
ATOM 752 O O . HIS A 1 96 ? 14.753 34.386 -0.444 1.00 88.88 96 HIS A O 1
ATOM 758 N N . ASN A 1 97 ? 13.602 36.297 -0.282 1.00 88.38 97 ASN A N 1
ATOM 759 C CA . ASN A 1 97 ? 12.290 35.707 -0.550 1.00 88.38 97 ASN A CA 1
ATOM 760 C C . ASN A 1 97 ? 11.683 36.302 -1.831 1.00 88.38 97 ASN A C 1
ATOM 762 O O . ASN A 1 97 ? 12.150 37.326 -2.316 1.00 88.38 97 ASN A O 1
ATOM 766 N N . ILE A 1 98 ? 10.610 35.698 -2.348 1.00 88.44 98 ILE A N 1
ATOM 767 C CA . ILE A 1 98 ? 9.986 36.110 -3.619 1.00 88.44 98 ILE A CA 1
ATOM 768 C C . ILE A 1 98 ? 9.524 37.579 -3.656 1.00 88.44 98 ILE A C 1
ATOM 770 O O . ILE A 1 98 ? 9.466 38.159 -4.732 1.00 88.44 98 ILE A O 1
ATOM 774 N N . ARG A 1 99 ? 9.234 38.213 -2.510 1.00 88.56 99 ARG A N 1
ATOM 775 C CA . ARG A 1 99 ? 8.837 39.636 -2.461 1.00 88.56 99 ARG A CA 1
ATOM 776 C C . ARG A 1 99 ? 10.006 40.595 -2.685 1.00 88.56 99 ARG A C 1
ATOM 778 O O . ARG A 1 99 ? 9.780 41.759 -2.983 1.00 88.56 99 ARG A O 1
ATOM 785 N N . GLU A 1 100 ? 11.227 40.112 -2.497 1.00 85.44 100 GLU A N 1
ATOM 786 C CA . GLU A 1 100 ? 12.476 40.875 -2.582 1.00 85.44 100 GLU A CA 1
ATOM 787 C C . GLU A 1 100 ? 13.349 40.397 -3.756 1.00 85.44 100 GLU A C 1
ATOM 789 O O . GLU A 1 100 ? 14.518 40.766 -3.848 1.00 85.44 100 GLU A O 1
ATOM 794 N N . CYS A 1 101 ? 12.803 39.551 -4.637 1.00 89.00 101 CYS A N 1
ATOM 795 C CA . CYS A 1 101 ? 13.505 39.077 -5.824 1.00 89.00 101 CYS A CA 1
ATOM 796 C C . CYS A 1 101 ? 13.668 40.229 -6.825 1.00 89.00 101 CYS A C 1
ATOM 798 O O . CYS A 1 101 ? 12.691 40.918 -7.125 1.00 89.00 101 CYS A O 1
ATOM 800 N N . LYS A 1 102 ? 14.897 40.437 -7.307 1.00 83.62 102 LYS A N 1
ATOM 801 C CA . LYS A 1 102 ? 15.208 41.390 -8.382 1.00 83.62 102 LYS A CA 1
ATOM 802 C C . LYS A 1 102 ? 15.049 40.749 -9.753 1.00 83.62 102 LYS A C 1
ATOM 804 O O . LYS A 1 102 ? 15.202 39.509 -9.832 1.00 83.62 102 LYS A O 1
#

pLDDT: mean 74.52, std 18.39, range [37.25, 97.06]

Foldseek 3Di:
DCVVVVVVVVVVVVVVVVVVVVVVVVVVVVVVVVVVVVVVVVVVVVVVVVVCVVDVDPPDPDDDDDDDDDDDDDDDDDPDPDDPQAAAPPPRDGNDYVVPDD

Organism: NCBI:txid1433469

Secondary structure (DSSP, 8-state):
--HHHHHHHHHHHHHHHHHHHHHHHHHHHHHHHHHHHHHHHHHHHHHHHHHHHH-TT----PPP--S-----------S------PBPTTT--BT--GGG--